Protein AF-A0A3N5NLI8-F1 (afdb_monomer_lite)

Foldseek 3Di:
DVVVVVVVVVVVVVVVVVPPPPPPPDPPPPPPDDDLVCLVVVPDPCCCVVVVLVVVCVVVVLAACDDDDDPPCRVVPNVVVSDVRHDD

Sequence (88 aa):
MIRIIVLLLVVVLADLSAQQKPAAQKPPRNPRLFAPQDLGLLEPPDREAWQKPDQVMDALHIAEGTRVADLGAGGGWFTTRLARRVGP

Secondary structure (DSSP, 8-state):
-HHHHHHHHHHHHHHHHHT------PPP--TTS--GGGGGGG--TTHHHHH-HHHHHHHTT--TT-----TT-TTTTTHHHHHHHH--

pLDDT: mean 87.01, std 12.42, range [57.91, 98.44]

Radius of gyration: 27.09 Å; chains: 1; bounding box: 62×43×56 Å

Structure (mmCIF, N/CA/C/O backbone):
data_AF-A0A3N5NLI8-F1
#
_entry.id   AF-A0A3N5NLI8-F1
#
loop_
_atom_site.group_PDB
_atom_site.id
_atom_site.type_symbol
_atom_site.label_atom_id
_atom_site.label_alt_id
_atom_site.label_comp_id
_atom_site.label_asym_id
_atom_site.label_entity_id
_atom_site.label_seq_id
_atom_site.pdbx_PDB_ins_code
_atom_site.Cartn_x
_atom_site.Cartn_y
_atom_site.Cartn_z
_atom_site.occupancy
_atom_site.B_iso_or_equiv
_atom_site.auth_seq_id
_atom_site.auth_comp_id
_atom_site.auth_asym_id
_atom_site.auth_atom_id
_atom_site.pdbx_PDB_model_num
ATOM 1 N N . MET A 1 1 ? 49.524 31.802 -39.670 1.00 73.56 1 MET A N 1
ATOM 2 C CA . MET A 1 1 ? 48.072 31.695 -39.393 1.00 73.56 1 MET A CA 1
ATOM 3 C C . MET A 1 1 ? 47.569 30.254 -39.352 1.00 73.56 1 MET A C 1
ATOM 5 O O . MET A 1 1 ? 47.007 29.877 -38.337 1.00 73.56 1 MET A O 1
ATOM 9 N N . ILE A 1 2 ? 47.847 29.419 -40.362 1.00 76.88 2 ILE A N 1
ATOM 10 C CA . ILE A 1 2 ? 47.414 28.002 -40.405 1.00 76.88 2 ILE A CA 1
ATOM 11 C C . ILE A 1 2 ? 47.857 27.197 -39.167 1.00 76.88 2 ILE A C 1
ATOM 13 O O . ILE A 1 2 ? 47.050 26.498 -38.570 1.00 76.88 2 ILE A O 1
ATOM 17 N N . ARG A 1 3 ? 49.108 27.361 -38.707 1.00 77.38 3 ARG A N 1
ATOM 18 C CA . ARG A 1 3 ? 49.620 26.676 -37.500 1.00 77.38 3 ARG A CA 1
ATOM 19 C C . ARG A 1 3 ? 48.846 27.016 -36.219 1.00 77.38 3 ARG A C 1
ATOM 21 O O . ARG A 1 3 ? 48.694 26.150 -35.373 1.00 77.38 3 ARG A O 1
ATOM 28 N N . ILE A 1 4 ? 48.351 28.250 -36.092 1.00 82.19 4 ILE A N 1
ATOM 29 C CA . ILE A 1 4 ? 47.591 28.702 -34.914 1.00 82.19 4 ILE A CA 1
ATOM 30 C C . ILE A 1 4 ? 46.184 28.094 -34.934 1.00 82.19 4 ILE A C 1
ATOM 32 O O . ILE A 1 4 ? 45.710 27.620 -33.910 1.00 82.19 4 ILE A O 1
ATOM 36 N N . ILE A 1 5 ? 45.554 28.034 -36.111 1.00 83.38 5 ILE A N 1
ATOM 37 C CA . ILE A 1 5 ? 44.231 27.417 -36.293 1.00 83.38 5 ILE A CA 1
ATOM 38 C C . ILE A 1 5 ? 44.285 25.919 -35.980 1.00 83.38 5 ILE A C 1
ATOM 40 O O . ILE A 1 5 ? 43.426 25.413 -35.267 1.00 83.38 5 ILE A O 1
ATOM 44 N N . VAL A 1 6 ? 45.321 25.221 -36.456 1.00 82.81 6 VAL A N 1
ATOM 45 C CA . VAL A 1 6 ? 45.522 23.795 -36.158 1.00 82.81 6 VAL A CA 1
ATOM 46 C C . VAL A 1 6 ? 45.716 23.573 -34.659 1.00 82.81 6 VAL A C 1
ATOM 48 O O . VAL A 1 6 ? 45.122 22.655 -34.103 1.00 82.81 6 VAL A O 1
ATOM 51 N N . LEU A 1 7 ? 46.490 24.430 -33.987 1.00 82.44 7 LEU A N 1
ATOM 52 C CA . LEU A 1 7 ? 46.714 24.308 -32.547 1.00 82.44 7 LEU A CA 1
ATOM 53 C C . LEU A 1 7 ? 45.415 24.506 -31.751 1.00 82.44 7 LEU A C 1
ATOM 55 O O . LEU A 1 7 ? 45.122 23.721 -30.856 1.00 82.44 7 LEU A O 1
ATOM 59 N N . LEU A 1 8 ? 44.613 25.513 -32.112 1.00 84.88 8 LEU A N 1
ATOM 60 C CA . LEU A 1 8 ? 43.320 25.774 -31.476 1.00 84.88 8 LEU A CA 1
ATOM 61 C C . LEU A 1 8 ? 42.327 24.630 -31.707 1.00 84.88 8 LEU A C 1
ATOM 63 O O . LEU A 1 8 ? 41.636 24.228 -30.777 1.00 84.88 8 LEU A O 1
ATOM 67 N N . LEU A 1 9 ? 42.291 24.066 -32.917 1.00 8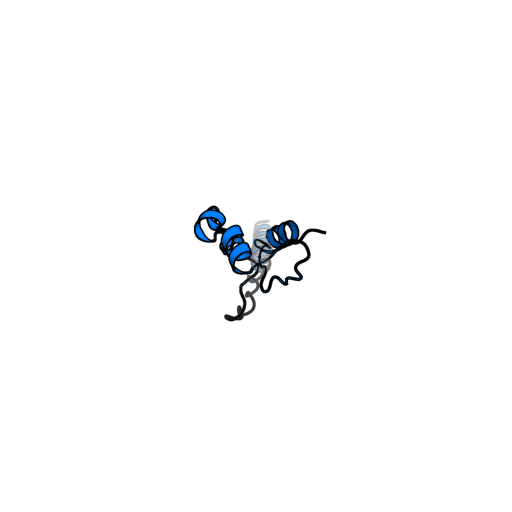3.50 9 LEU A N 1
ATOM 68 C CA . LEU A 1 9 ? 41.433 22.925 -33.234 1.00 83.50 9 LEU A CA 1
ATOM 69 C C . LEU A 1 9 ? 41.801 21.693 -32.392 1.00 83.50 9 LEU A C 1
ATOM 71 O O . LEU A 1 9 ? 40.916 21.019 -31.873 1.00 83.50 9 LEU A O 1
ATOM 75 N N . VAL A 1 10 ? 43.100 21.423 -32.223 1.00 82.19 10 VAL A N 1
ATOM 76 C CA . VAL A 1 10 ? 43.597 20.304 -31.406 1.00 82.19 10 VAL A CA 1
ATOM 77 C C . VAL A 1 10 ? 43.240 20.487 -29.931 1.00 82.19 10 VAL A C 1
ATOM 79 O O . VAL A 1 10 ? 42.816 19.525 -29.298 1.00 82.19 10 VAL A O 1
ATOM 82 N N . VAL A 1 11 ? 43.353 21.707 -29.396 1.00 81.69 11 VAL A N 1
ATOM 83 C CA . VAL A 1 11 ? 42.963 22.006 -28.007 1.00 81.69 11 VAL A CA 1
ATOM 84 C C . VAL A 1 11 ? 41.461 21.785 -27.804 1.00 81.69 11 VAL A C 1
ATOM 86 O O . VAL A 1 11 ? 41.072 21.076 -26.882 1.00 81.69 11 VAL A O 1
ATOM 89 N N . VAL A 1 12 ? 40.620 22.286 -28.715 1.00 80.19 12 VAL A N 1
ATOM 90 C CA . VAL A 1 12 ? 39.157 22.109 -28.639 1.00 80.19 12 VAL A CA 1
ATOM 91 C C . VAL A 1 12 ? 38.749 20.632 -28.733 1.00 80.19 12 VAL A C 1
ATOM 93 O O . VAL A 1 12 ? 37.861 20.185 -28.007 1.00 80.19 12 VAL A O 1
ATOM 96 N N . LEU A 1 13 ? 39.405 19.850 -29.596 1.00 75.00 13 LEU A N 1
ATOM 97 C CA . LEU A 1 13 ? 39.162 18.406 -29.721 1.00 75.00 13 LEU A CA 1
ATOM 98 C C . LEU A 1 13 ? 39.611 17.621 -28.476 1.00 75.00 13 LEU A C 1
ATOM 100 O O . LEU A 1 13 ? 38.955 16.649 -28.088 1.00 75.00 13 LEU A O 1
ATOM 104 N N . ALA A 1 14 ? 40.707 18.041 -27.839 1.00 74.62 14 ALA A N 1
ATOM 105 C CA . ALA A 1 14 ? 41.195 17.434 -26.605 1.00 74.62 14 ALA A CA 1
ATOM 106 C C . ALA A 1 14 ? 40.243 17.698 -25.425 1.00 74.62 14 ALA A C 1
ATOM 108 O O . ALA A 1 14 ? 39.922 16.765 -24.686 1.00 74.62 14 ALA A O 1
ATOM 109 N N . ASP A 1 15 ? 39.721 18.923 -25.299 1.00 72.56 15 ASP A N 1
ATOM 110 C CA . ASP A 1 15 ? 38.747 19.284 -24.259 1.00 72.56 15 ASP A CA 1
ATOM 111 C C . ASP A 1 15 ? 37.427 18.509 -24.396 1.00 72.56 15 ASP A C 1
ATOM 113 O O . ASP A 1 15 ? 36.877 18.032 -23.400 1.00 72.56 15 ASP A O 1
ATOM 117 N N . LEU A 1 16 ? 36.935 18.298 -25.625 1.00 71.12 16 LEU A N 1
ATOM 118 C CA . LEU A 1 16 ? 35.725 17.496 -25.858 1.00 71.12 16 LEU A CA 1
ATOM 119 C C . LEU A 1 16 ? 35.883 16.043 -25.384 1.00 71.12 16 LEU A C 1
ATOM 121 O O . LEU A 1 16 ? 34.939 15.463 -24.849 1.00 71.12 16 LEU A O 1
ATOM 125 N N . SER A 1 17 ? 37.077 15.474 -25.556 1.00 68.31 17 SER A N 1
ATOM 126 C CA . SER A 1 17 ? 37.379 14.094 -25.156 1.00 68.31 17 SER A CA 1
ATOM 127 C C . SER A 1 17 ? 37.530 13.962 -23.635 1.00 68.31 17 SER A C 1
ATOM 129 O O . SER A 1 17 ? 37.111 12.966 -23.049 1.00 68.31 17 SER A O 1
ATOM 131 N N . ALA A 1 18 ? 38.084 14.984 -22.974 1.00 66.69 18 ALA A N 1
ATOM 132 C CA . ALA A 1 18 ? 38.282 15.002 -21.524 1.00 66.69 18 ALA A CA 1
ATOM 133 C C . ALA A 1 18 ? 36.969 15.157 -20.732 1.00 66.69 18 ALA A C 1
ATOM 135 O O . ALA A 1 18 ? 36.900 14.781 -19.561 1.00 66.69 18 ALA A O 1
ATOM 136 N N . GLN A 1 19 ? 35.913 15.677 -21.366 1.00 62.56 19 GLN A N 1
ATOM 137 C CA . GLN A 1 19 ? 34.625 15.928 -20.716 1.00 62.56 19 GLN A CA 1
ATOM 138 C C . GLN A 1 19 ? 33.647 14.744 -20.775 1.00 62.56 19 GLN A C 1
ATOM 140 O O . GLN A 1 19 ? 32.551 14.819 -20.207 1.00 62.56 19 GLN A O 1
ATOM 145 N N . GLN A 1 20 ? 34.042 13.622 -21.388 1.00 59.97 20 GLN A N 1
ATOM 146 C CA . GLN A 1 20 ? 33.355 12.346 -21.201 1.00 59.97 20 GLN A CA 1
ATOM 147 C C . GLN A 1 20 ? 33.579 11.871 -19.764 1.00 59.97 20 GLN A C 1
ATOM 149 O O . GLN A 1 20 ? 34.479 11.088 -19.471 1.00 59.97 20 GLN A O 1
ATOM 154 N N . LYS A 1 21 ? 32.721 12.341 -18.850 1.00 59.12 21 LYS A N 1
ATOM 155 C CA . LYS A 1 21 ? 32.568 11.719 -17.536 1.00 59.12 21 LYS A CA 1
ATOM 156 C C . LYS A 1 21 ? 32.314 10.229 -17.783 1.00 59.12 21 LYS A C 1
ATOM 158 O O . LYS A 1 21 ? 31.318 9.916 -18.443 1.00 59.12 21 LYS A O 1
ATOM 163 N N . PRO A 1 22 ? 33.174 9.312 -17.301 1.00 58.88 22 PRO A N 1
ATOM 164 C CA . PRO A 1 22 ? 3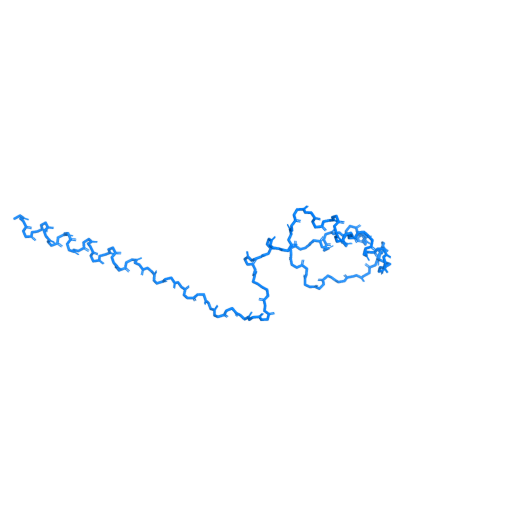2.873 7.895 -17.386 1.00 58.88 22 PRO A CA 1
ATOM 165 C C . PRO A 1 22 ? 31.497 7.696 -16.760 1.00 58.88 22 PRO A C 1
ATOM 167 O O . PRO A 1 22 ? 31.238 8.209 -15.667 1.00 58.88 22 PRO A O 1
ATOM 170 N N . ALA A 1 23 ? 30.594 7.030 -17.487 1.00 64.69 23 ALA A N 1
ATOM 171 C CA . ALA A 1 23 ? 29.289 6.672 -16.958 1.00 64.69 23 ALA A CA 1
ATOM 172 C C . ALA A 1 23 ? 29.537 6.008 -15.605 1.00 64.69 23 ALA A C 1
ATOM 174 O O . ALA A 1 23 ? 30.206 4.974 -15.550 1.00 64.69 23 ALA A O 1
ATOM 175 N N . ALA A 1 24 ? 29.101 6.658 -14.522 1.00 65.06 24 ALA A N 1
ATOM 176 C CA . ALA A 1 24 ? 29.298 6.144 -13.181 1.00 65.06 24 ALA A CA 1
ATOM 177 C C . ALA A 1 24 ? 28.779 4.707 -13.181 1.00 65.06 24 ALA A C 1
ATOM 179 O O . ALA A 1 24 ? 27.593 4.475 -13.432 1.00 65.06 24 ALA A O 1
ATOM 180 N N . GLN A 1 25 ? 29.686 3.745 -12.999 1.00 57.91 25 GLN A N 1
ATOM 181 C CA . GLN A 1 25 ? 29.319 2.342 -12.919 1.00 57.91 25 GLN A CA 1
ATOM 182 C C . GLN A 1 25 ? 28.326 2.242 -11.769 1.00 57.91 25 GLN A C 1
ATOM 184 O O . GLN A 1 25 ? 28.675 2.515 -10.618 1.00 57.91 25 GLN A O 1
ATOM 189 N N . LYS A 1 26 ? 27.058 1.951 -12.094 1.00 62.62 26 LYS A N 1
ATOM 190 C CA . LYS A 1 26 ? 26.030 1.756 -11.074 1.00 62.62 26 LYS A CA 1
ATOM 191 C C . LYS A 1 26 ? 26.578 0.692 -10.122 1.00 62.62 26 LYS A C 1
ATOM 193 O O . LYS A 1 26 ? 26.983 -0.366 -10.613 1.00 62.62 26 LYS A O 1
ATOM 198 N N . PRO A 1 27 ? 26.637 0.964 -8.805 1.00 64.12 27 PRO A N 1
ATOM 199 C CA . PRO A 1 27 ? 27.114 -0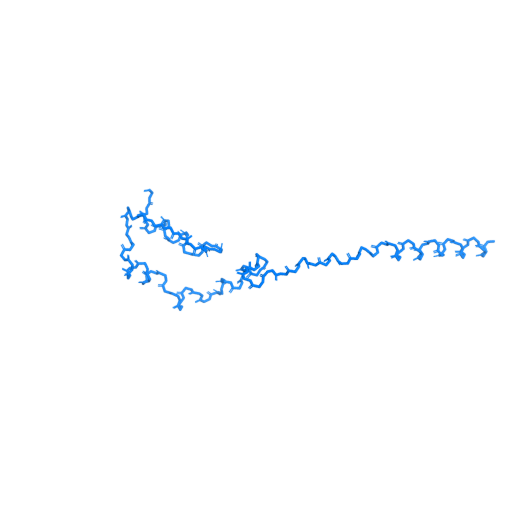.023 -7.851 1.00 64.12 27 PRO A CA 1
ATOM 200 C C . PRO A 1 27 ? 26.359 -1.339 -8.074 1.00 64.12 27 PRO A C 1
ATOM 202 O O . PRO A 1 27 ? 25.185 -1.298 -8.467 1.00 64.12 27 PRO A O 1
ATOM 205 N N . PRO A 1 28 ? 27.015 -2.497 -7.878 1.00 65.81 28 PRO A N 1
ATOM 206 C CA . PRO A 1 28 ? 26.403 -3.792 -8.134 1.00 65.81 28 PRO A CA 1
ATOM 207 C C . PRO A 1 28 ? 25.064 -3.865 -7.400 1.00 65.81 28 PRO A C 1
ATOM 209 O O . PRO A 1 28 ? 24.990 -3.724 -6.178 1.00 65.81 28 PRO A O 1
ATOM 212 N N . ARG A 1 29 ? 23.985 -4.013 -8.174 1.00 66.25 29 ARG A N 1
ATOM 213 C CA . ARG A 1 29 ? 22.621 -4.075 -7.651 1.00 66.25 29 ARG A CA 1
ATOM 214 C C . ARG A 1 29 ? 22.550 -5.315 -6.765 1.00 66.25 29 ARG A C 1
ATOM 216 O O . ARG A 1 29 ? 22.719 -6.422 -7.265 1.00 66.25 29 ARG A O 1
ATOM 223 N N . ASN A 1 30 ? 22.344 -5.139 -5.459 1.00 75.06 30 ASN A N 1
ATOM 224 C CA . ASN A 1 30 ? 22.114 -6.273 -4.569 1.00 75.06 30 ASN A CA 1
ATOM 225 C C . ASN A 1 30 ? 20.859 -7.002 -5.077 1.00 75.06 30 ASN A C 1
ATOM 227 O O . ASN A 1 30 ? 19.781 -6.405 -5.038 1.00 75.06 30 ASN A O 1
ATOM 231 N N . PRO A 1 31 ? 20.959 -8.256 -5.555 1.00 71.12 31 PRO A N 1
ATOM 232 C CA . PRO A 1 31 ? 19.829 -8.946 -6.175 1.00 71.12 31 PRO A CA 1
ATOM 233 C C . PRO A 1 31 ? 18.673 -9.180 -5.195 1.00 71.12 31 PRO A C 1
ATOM 235 O O . PRO A 1 31 ? 17.559 -9.463 -5.620 1.00 71.12 31 PRO A O 1
ATOM 238 N N . ARG A 1 32 ? 18.917 -9.044 -3.885 1.00 81.56 32 ARG A N 1
ATOM 239 C CA . ARG A 1 32 ? 17.899 -9.192 -2.839 1.00 81.56 32 ARG A CA 1
ATOM 240 C C . ARG A 1 32 ? 17.077 -7.926 -2.591 1.00 81.56 32 ARG A C 1
ATOM 242 O O . ARG A 1 32 ? 16.116 -7.992 -1.836 1.00 81.56 32 ARG A O 1
ATOM 249 N N . LEU A 1 33 ? 17.458 -6.783 -3.167 1.00 88.38 33 LEU A N 1
ATOM 250 C CA . LEU A 1 33 ? 16.765 -5.512 -2.958 1.00 88.38 33 LEU A CA 1
ATOM 251 C C . LEU A 1 33 ? 16.043 -5.069 -4.230 1.00 88.38 33 LEU A C 1
ATOM 253 O O . LEU A 1 33 ? 16.622 -5.007 -5.319 1.00 88.38 33 LEU A O 1
ATOM 257 N N . PHE A 1 34 ? 14.773 -4.704 -4.068 1.00 90.31 34 PHE A N 1
ATOM 258 C CA . PHE A 1 34 ? 14.017 -4.017 -5.106 1.00 90.31 34 PHE A CA 1
ATOM 259 C C . PHE A 1 34 ? 14.650 -2.643 -5.362 1.00 90.31 34 PHE A C 1
ATOM 261 O O . PHE A 1 34 ? 14.989 -1.940 -4.409 1.00 90.31 34 PHE A O 1
ATOM 268 N N . ALA A 1 35 ? 14.849 -2.250 -6.625 1.00 90.56 35 ALA A N 1
ATOM 269 C CA . ALA A 1 35 ? 15.494 -0.966 -6.880 1.00 90.56 35 ALA A CA 1
ATOM 270 C C . ALA A 1 35 ? 14.477 0.177 -6.861 1.00 90.56 35 ALA A C 1
ATOM 272 O O . ALA A 1 35 ? 13.458 0.078 -7.543 1.00 90.56 35 ALA A O 1
ATOM 273 N N . PRO A 1 36 ? 14.773 1.289 -6.167 1.00 90.06 36 PRO A N 1
ATOM 274 C CA . PRO A 1 36 ? 13.837 2.403 -6.046 1.00 90.06 36 PRO A CA 1
ATOM 275 C C . PRO A 1 36 ? 13.389 3.004 -7.383 1.00 90.06 36 PRO A C 1
ATOM 277 O O . PRO A 1 36 ? 12.244 3.419 -7.502 1.00 90.06 36 PRO A O 1
ATOM 280 N N . GLN A 1 37 ? 14.248 3.021 -8.410 1.00 91.44 37 GLN A N 1
ATOM 281 C CA . GLN A 1 37 ? 13.866 3.541 -9.730 1.00 91.44 37 GLN A CA 1
ATOM 282 C C . GLN A 1 37 ? 12.776 2.718 -10.436 1.00 91.44 37 GLN A C 1
ATOM 284 O O . GLN A 1 37 ? 12.138 3.223 -11.353 1.00 91.44 37 GLN A O 1
ATOM 289 N N . ASP A 1 38 ? 12.557 1.474 -10.006 1.00 93.25 38 ASP A N 1
ATOM 290 C CA . ASP A 1 38 ? 11.580 0.567 -10.603 1.00 93.25 38 ASP A CA 1
ATOM 291 C C . ASP A 1 38 ? 10.231 0.617 -9.856 1.00 93.25 38 ASP A C 1
ATOM 293 O O . ASP A 1 38 ? 9.364 -0.215 -10.102 1.00 93.25 38 ASP A O 1
ATOM 297 N N . LEU A 1 39 ? 10.021 1.583 -8.946 1.00 92.62 39 LEU A N 1
ATOM 298 C CA . LEU A 1 39 ? 8.815 1.675 -8.105 1.00 92.62 39 LEU A CA 1
ATOM 299 C C . LEU A 1 39 ? 7.511 1.674 -8.912 1.00 92.62 39 LEU A C 1
ATOM 301 O O . LEU A 1 39 ? 6.530 1.069 -8.490 1.00 92.62 39 LEU A O 1
ATOM 305 N N . GLY A 1 40 ? 7.523 2.285 -10.100 1.00 93.44 40 GLY A N 1
ATOM 306 C CA . GLY A 1 40 ? 6.373 2.300 -11.005 1.00 93.44 40 GLY A CA 1
ATOM 307 C C . GLY A 1 40 ? 5.929 0.910 -11.476 1.00 93.44 40 GLY A C 1
ATOM 308 O O . GLY A 1 40 ? 4.761 0.735 -11.801 1.00 93.44 40 GLY A O 1
ATOM 309 N N . LEU A 1 41 ? 6.809 -0.102 -11.452 1.00 94.00 41 LEU A N 1
ATOM 310 C CA . LEU A 1 41 ? 6.446 -1.486 -11.787 1.00 94.00 41 LEU A CA 1
ATOM 311 C C . LEU A 1 41 ? 5.473 -2.103 -10.774 1.00 94.00 41 LEU A C 1
ATOM 313 O O . LEU A 1 41 ? 4.798 -3.078 -11.096 1.00 94.00 41 LEU A O 1
ATOM 317 N N . LEU A 1 42 ? 5.413 -1.561 -9.554 1.00 93.44 42 LEU A N 1
ATOM 318 C CA . LEU A 1 42 ? 4.496 -2.031 -8.520 1.00 93.44 42 LEU A CA 1
ATOM 319 C C . LEU A 1 42 ? 3.083 -1.459 -8.690 1.00 93.44 42 LEU A C 1
ATOM 321 O O . LEU A 1 42 ? 2.163 -1.988 -8.080 1.00 93.44 42 LEU A O 1
ATOM 325 N N . GLU A 1 43 ? 2.896 -0.419 -9.509 1.00 92.62 43 GLU A N 1
ATOM 326 C CA . GLU A 1 43 ? 1.648 0.351 -9.609 1.00 92.62 43 GLU A CA 1
ATOM 327 C C . GLU A 1 43 ? 1.035 0.308 -11.028 1.00 92.62 43 GLU A C 1
ATOM 329 O O . GLU A 1 43 ? 0.866 1.356 -11.659 1.00 92.62 43 GLU A O 1
ATOM 334 N N . PRO A 1 44 ? 0.706 -0.878 -11.585 1.00 94.06 44 PRO A N 1
ATOM 335 C CA . PRO A 1 44 ? 0.013 -0.944 -12.867 1.00 94.06 44 PRO A CA 1
ATOM 336 C C . PRO A 1 44 ? -1.401 -0.336 -12.757 1.00 94.06 44 PRO A C 1
ATOM 338 O O . PRO A 1 44 ? -2.021 -0.390 -11.691 1.00 94.06 44 PRO A O 1
ATOM 341 N N . PRO A 1 45 ? -1.951 0.227 -13.847 1.00 93.06 45 PRO A N 1
ATOM 342 C CA . PRO A 1 45 ? -3.218 0.966 -13.808 1.00 93.06 45 PRO A CA 1
ATOM 343 C C . PRO A 1 45 ? -4.426 0.108 -13.408 1.00 93.06 45 PRO A C 1
ATOM 345 O O . PRO A 1 45 ? -5.415 0.631 -12.906 1.00 93.06 45 PRO A O 1
ATOM 348 N N . ASP A 1 46 ? -4.354 -1.205 -13.609 1.00 94.81 46 ASP A N 1
ATOM 349 C CA . ASP A 1 46 ? -5.408 -2.169 -13.296 1.00 94.81 46 ASP A CA 1
ATOM 350 C C . ASP A 1 46 ? -5.223 -2.852 -11.928 1.00 94.81 46 ASP A C 1
ATOM 352 O O . ASP A 1 46 ? -5.997 -3.750 -11.586 1.00 94.81 46 ASP A O 1
ATOM 356 N N . ARG A 1 47 ? -4.232 -2.424 -11.125 1.00 94.31 47 ARG A N 1
ATOM 357 C CA . ARG A 1 47 ? -3.871 -3.041 -9.835 1.00 94.31 47 ARG A CA 1
ATOM 358 C C . ARG A 1 47 ? -5.066 -3.275 -8.924 1.00 94.31 47 ARG A C 1
ATOM 360 O O . ARG A 1 47 ? -5.189 -4.333 -8.313 1.00 94.31 47 ARG A O 1
ATOM 367 N N . GLU A 1 48 ? -5.953 -2.292 -8.834 1.00 94.38 48 GLU A N 1
ATOM 368 C CA . GLU A 1 48 ? -7.129 -2.351 -7.968 1.00 94.38 48 GLU A CA 1
ATOM 369 C C . GLU A 1 48 ? -8.064 -3.517 -8.315 1.00 94.38 48 GLU A C 1
ATOM 371 O O . GLU A 1 48 ? -8.543 -4.203 -7.410 1.00 94.38 48 GLU A O 1
ATOM 376 N N . ALA A 1 49 ? -8.260 -3.793 -9.609 1.00 95.38 49 ALA A N 1
ATOM 377 C CA . ALA A 1 49 ? -9.227 -4.775 -10.090 1.00 95.38 49 ALA A CA 1
ATOM 378 C C . ALA A 1 49 ? -8.847 -6.213 -9.713 1.00 9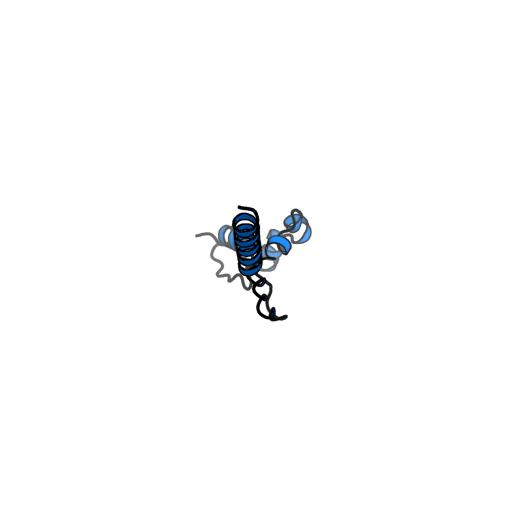5.38 49 ALA A C 1
ATOM 380 O O . ALA A 1 49 ? -9.702 -7.001 -9.296 1.00 95.38 49 ALA A O 1
ATOM 381 N N . TRP A 1 50 ? -7.567 -6.568 -9.840 1.00 93.69 50 TRP A N 1
ATOM 382 C CA . TRP A 1 50 ? -7.102 -7.917 -9.520 1.00 93.69 50 TRP A CA 1
ATOM 383 C C . TRP A 1 50 ? -6.635 -8.058 -8.069 1.00 93.69 50 TRP A C 1
ATOM 385 O O . TRP A 1 50 ? -6.800 -9.136 -7.499 1.00 93.69 50 TRP A O 1
ATOM 395 N N . GLN A 1 51 ? -6.101 -6.999 -7.446 1.00 95.25 51 GLN A N 1
ATOM 396 C CA . GLN A 1 51 ? -5.606 -7.069 -6.067 1.00 95.25 51 GLN A CA 1
ATOM 397 C C . GLN A 1 51 ? -6.725 -6.978 -5.025 1.00 95.25 51 GLN A C 1
ATOM 399 O O . GLN A 1 51 ? -6.566 -7.529 -3.937 1.00 95.25 51 GLN A O 1
ATOM 404 N N . LYS A 1 52 ? -7.849 -6.322 -5.353 1.00 96.31 52 LYS A N 1
ATOM 405 C CA . LYS A 1 52 ? -9.067 -6.266 -4.523 1.00 96.31 52 LYS A CA 1
ATOM 406 C C . LYS A 1 52 ? -8.775 -5.853 -3.069 1.00 96.31 52 LYS A C 1
ATOM 408 O O . LYS A 1 52 ? -9.055 -6.616 -2.143 1.00 96.31 52 LYS A O 1
ATOM 413 N N . PRO A 1 53 ? -8.193 -4.660 -2.848 1.00 96.00 53 PRO A N 1
ATOM 414 C CA . PRO A 1 53 ? -7.657 -4.266 -1.545 1.00 96.00 53 PRO A CA 1
ATOM 415 C C . PRO A 1 53 ? -8.701 -4.295 -0.424 1.00 96.00 53 PRO A C 1
ATOM 417 O O . PRO A 1 53 ? -8.374 -4.711 0.683 1.00 96.00 53 PRO A O 1
ATOM 420 N N . ASP A 1 54 ? -9.950 -3.925 -0.712 1.00 96.88 54 ASP A N 1
ATOM 421 C CA . ASP A 1 54 ? -11.029 -3.961 0.280 1.00 96.88 54 ASP A CA 1
ATOM 422 C C . ASP A 1 54 ? -11.321 -5.393 0.741 1.00 96.88 54 ASP A C 1
ATOM 424 O O . ASP A 1 54 ? -11.382 -5.652 1.938 1.00 96.88 54 ASP A O 1
ATOM 428 N N . GLN A 1 55 ? -11.358 -6.355 -0.189 1.00 98.19 55 GLN A N 1
ATOM 429 C CA . GLN A 1 55 ? -11.562 -7.770 0.146 1.00 98.19 55 GLN A CA 1
ATOM 430 C C . GLN A 1 55 ? -10.408 -8.333 0.979 1.00 98.19 55 GLN A C 1
ATOM 432 O O . GLN A 1 55 ? -10.633 -9.129 1.887 1.00 98.19 55 GLN A O 1
ATOM 437 N N . VAL A 1 56 ? -9.171 -7.914 0.693 1.00 97.12 56 VAL A N 1
ATOM 438 C CA . VAL A 1 56 ? -8.000 -8.283 1.501 1.00 97.12 56 VAL A CA 1
ATOM 439 C C . VAL A 1 56 ? -8.130 -7.724 2.918 1.00 97.12 56 VAL A C 1
ATOM 441 O O . VAL A 1 56 ? -7.917 -8.456 3.882 1.00 97.12 56 VAL A O 1
ATOM 444 N N . MET A 1 57 ? -8.494 -6.447 3.061 1.00 97.81 57 MET A N 1
ATOM 445 C CA . MET A 1 57 ? -8.658 -5.814 4.373 1.00 97.81 57 MET A CA 1
ATOM 446 C C . MET A 1 57 ? -9.800 -6.446 5.176 1.00 97.81 57 MET A C 1
ATOM 448 O O . MET A 1 57 ? -9.630 -6.684 6.372 1.00 97.81 57 MET A O 1
ATOM 452 N N . ASP A 1 58 ? -10.915 -6.779 4.527 1.00 98.25 58 ASP A N 1
ATOM 453 C CA . ASP A 1 58 ? -12.048 -7.455 5.162 1.00 98.25 58 ASP A CA 1
ATOM 454 C C . ASP A 1 58 ? -11.677 -8.868 5.626 1.00 98.25 58 ASP A C 1
ATOM 456 O O . ASP A 1 58 ? -11.975 -9.240 6.760 1.00 98.25 58 ASP A O 1
ATOM 460 N N . ALA A 1 59 ? -10.956 -9.631 4.798 1.00 98.25 59 ALA A N 1
ATOM 461 C CA . ALA A 1 59 ? -10.482 -10.970 5.155 1.00 98.25 59 ALA A CA 1
ATOM 462 C C . ALA A 1 59 ? -9.493 -10.963 6.334 1.00 98.25 59 ALA A C 1
ATOM 464 O O . ALA A 1 59 ? -9.415 -11.933 7.087 1.00 98.25 59 ALA A O 1
ATOM 465 N N . LEU A 1 60 ? -8.743 -9.872 6.503 1.00 97.75 60 LEU A N 1
ATOM 466 C CA . LEU A 1 60 ? -7.841 -9.655 7.636 1.00 97.75 60 LEU A CA 1
ATOM 467 C C . LEU A 1 60 ? -8.536 -9.009 8.846 1.00 97.75 60 LEU A C 1
ATOM 469 O O . LEU A 1 60 ? -7.876 -8.750 9.851 1.00 97.75 60 LEU A O 1
ATOM 473 N N . HIS A 1 61 ? -9.844 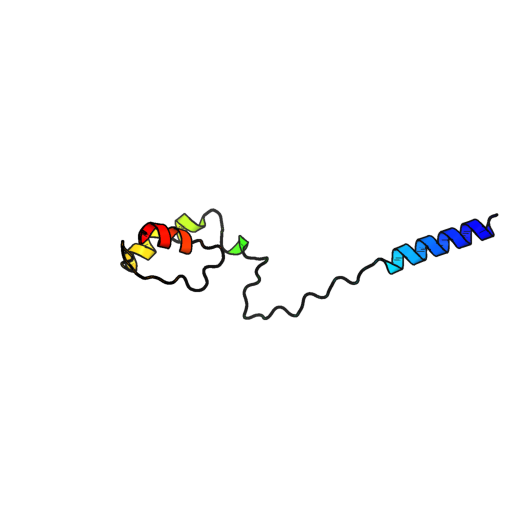-8.752 8.760 1.00 98.00 61 HIS A N 1
ATOM 474 C CA . HIS A 1 61 ? -10.641 -8.059 9.773 1.00 98.00 61 HIS A CA 1
ATOM 475 C C . HIS A 1 61 ? -10.074 -6.685 10.166 1.00 98.00 61 HIS A C 1
ATOM 477 O O . HIS A 1 61 ? -10.159 -6.269 11.323 1.00 98.00 61 HIS A O 1
ATOM 483 N N . ILE A 1 62 ? -9.492 -5.967 9.204 1.00 98.44 62 ILE A N 1
ATOM 484 C CA . ILE A 1 62 ? -8.998 -4.608 9.421 1.00 98.44 62 ILE A CA 1
ATOM 485 C C . ILE A 1 62 ? -10.199 -3.669 9.450 1.00 98.44 62 ILE A C 1
ATOM 487 O O . ILE A 1 62 ? -10.908 -3.509 8.458 1.00 98.44 62 ILE A O 1
ATOM 491 N N . ALA A 1 63 ? -10.409 -3.033 10.593 1.00 97.88 63 ALA A N 1
ATOM 492 C CA . ALA A 1 63 ? -11.512 -2.115 10.838 1.00 97.88 63 ALA A CA 1
ATOM 493 C C . ALA A 1 63 ? -11.042 -0.838 11.548 1.00 97.88 63 ALA A C 1
ATOM 495 O O . ALA A 1 63 ? -9.860 -0.686 11.868 1.00 97.88 63 ALA A O 1
ATOM 496 N N . GLU A 1 64 ? -11.976 0.073 11.810 1.00 98.12 64 GLU A N 1
ATOM 497 C CA . GLU A 1 64 ? -11.723 1.276 12.602 1.00 98.12 64 GLU A CA 1
ATOM 498 C C . GLU A 1 64 ? -11.069 0.924 13.952 1.00 98.12 64 GLU A C 1
ATOM 500 O O . GLU A 1 64 ? -11.427 -0.066 14.594 1.00 98.12 64 GLU A O 1
ATOM 505 N N . GLY A 1 65 ? -10.053 1.690 14.348 1.00 97.50 65 GLY A N 1
ATOM 506 C CA . GLY A 1 65 ? -9.263 1.458 15.560 1.00 97.50 65 GLY A CA 1
ATOM 507 C C . GLY A 1 65 ? -8.242 0.314 15.468 1.00 97.50 65 GLY A C 1
ATOM 508 O O . GLY A 1 65 ? -7.502 0.076 16.427 1.00 97.50 65 GLY A O 1
ATOM 509 N N . THR A 1 66 ? -8.153 -0.396 14.337 1.00 98.00 66 THR A N 1
ATOM 510 C CA . THR A 1 66 ? -7.162 -1.471 14.161 1.00 98.00 66 THR A CA 1
ATOM 511 C C . THR A 1 66 ? -5.744 -0.909 14.128 1.00 98.00 66 THR A C 1
ATOM 513 O O . THR A 1 66 ? -5.432 0.012 13.378 1.00 98.00 66 THR A O 1
ATOM 516 N N . ARG A 1 67 ? -4.837 -1.531 14.888 1.00 97.19 67 ARG A N 1
ATOM 517 C CA . ARG A 1 67 ? -3.394 -1.280 14.779 1.00 97.19 67 ARG A CA 1
ATOM 518 C C . ARG A 1 67 ? -2.796 -2.191 13.713 1.00 97.19 67 ARG A C 1
ATOM 520 O O . ARG A 1 67 ? -2.772 -3.405 13.886 1.00 97.19 67 ARG A O 1
ATOM 527 N N . VAL A 1 68 ? -2.293 -1.602 12.633 1.00 97.38 68 VAL A N 1
ATOM 528 C CA . VAL A 1 68 ? -1.741 -2.320 11.477 1.00 97.38 68 VAL A CA 1
ATOM 529 C C . VAL A 1 68 ? -0.401 -1.718 11.057 1.00 97.38 68 VAL A C 1
ATOM 531 O O . VAL A 1 68 ? -0.180 -0.517 11.207 1.00 97.38 68 VAL A O 1
ATOM 534 N N . ALA A 1 69 ? 0.496 -2.552 10.531 1.00 97.19 69 ALA A N 1
ATOM 535 C CA . ALA A 1 69 ? 1.760 -2.130 9.937 1.00 97.19 69 ALA A CA 1
ATOM 536 C C . ALA A 1 69 ? 1.832 -2.601 8.479 1.00 97.19 69 ALA A C 1
ATOM 538 O O . ALA A 1 69 ? 1.593 -3.774 8.198 1.00 97.19 69 ALA A O 1
ATOM 539 N N . ASP A 1 70 ? 2.182 -1.691 7.568 1.00 97.50 70 ASP A N 1
ATOM 540 C CA . ASP A 1 70 ? 2.398 -1.994 6.149 1.00 97.50 70 ASP A CA 1
ATOM 541 C C . ASP A 1 70 ? 3.885 -2.293 5.898 1.00 97.50 70 ASP A C 1
ATOM 543 O O . ASP A 1 70 ? 4.729 -1.392 5.858 1.00 97.50 70 ASP A O 1
ATOM 547 N N . LEU A 1 71 ? 4.228 -3.578 5.799 1.00 96.19 71 LEU A N 1
ATOM 548 C CA . LEU A 1 71 ? 5.604 -4.025 5.600 1.00 96.19 71 LEU A CA 1
ATOM 549 C C . LEU A 1 71 ? 5.934 -4.092 4.110 1.00 96.19 71 LEU A C 1
ATOM 551 O O . LEU A 1 71 ? 5.304 -4.825 3.354 1.00 96.19 71 LEU A O 1
ATOM 555 N N . GLY A 1 72 ? 6.979 -3.371 3.698 1.00 93.50 72 GLY A N 1
ATOM 556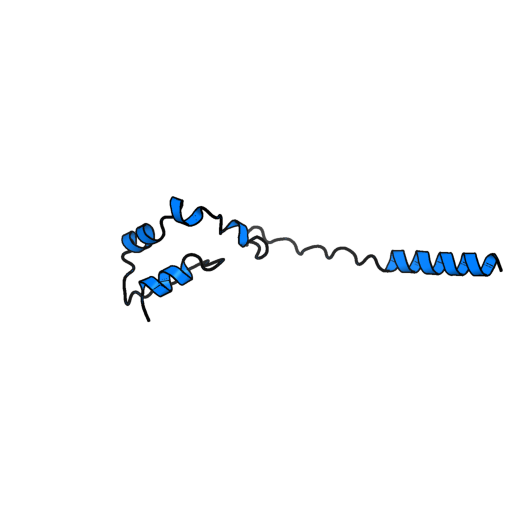 C CA . GLY A 1 72 ? 7.345 -3.293 2.284 1.00 93.50 72 GLY A CA 1
ATOM 557 C C . GLY A 1 72 ? 6.376 -2.434 1.469 1.00 93.50 72 GLY A C 1
ATOM 558 O O . GLY A 1 72 ? 6.119 -2.744 0.311 1.00 93.50 72 GLY A O 1
ATOM 559 N N . ALA A 1 73 ? 5.879 -1.343 2.063 1.00 95.19 73 ALA A N 1
ATOM 560 C CA . ALA A 1 73 ? 4.861 -0.455 1.499 1.00 95.19 73 ALA A CA 1
ATOM 561 C C . ALA A 1 73 ? 5.129 0.030 0.061 1.00 95.19 73 ALA A C 1
ATOM 563 O O . ALA A 1 73 ? 4.190 0.371 -0.659 1.00 95.19 73 ALA A O 1
ATOM 564 N N . GLY A 1 74 ? 6.393 0.072 -0.378 1.00 94.19 74 GLY A N 1
ATOM 565 C CA . GLY A 1 74 ? 6.752 0.503 -1.726 1.00 94.19 74 GLY A CA 1
ATOM 566 C C . GLY A 1 74 ? 6.206 1.902 -2.015 1.00 94.19 74 GLY A C 1
ATOM 567 O O . GLY A 1 74 ? 6.560 2.854 -1.325 1.00 94.19 74 GLY A O 1
ATOM 568 N N . GLY A 1 75 ? 5.338 2.018 -3.025 1.00 94.06 75 GLY A N 1
ATOM 569 C CA . GLY A 1 75 ? 4.663 3.269 -3.392 1.00 94.06 75 GLY A CA 1
ATOM 570 C C . GLY A 1 75 ? 3.554 3.714 -2.429 1.00 94.06 75 GLY A C 1
ATOM 571 O O . GLY A 1 75 ? 2.989 4.787 -2.615 1.00 94.06 75 GLY A O 1
ATOM 572 N N . GLY A 1 76 ? 3.237 2.920 -1.402 1.00 95.62 76 GLY A N 1
ATOM 573 C CA . GLY A 1 76 ? 2.219 3.233 -0.396 1.00 95.62 76 GLY A CA 1
ATOM 574 C C . GLY A 1 76 ? 0.794 2.819 -0.776 1.00 95.62 76 GLY A C 1
ATOM 575 O O . GLY A 1 76 ? -0.158 3.278 -0.143 1.00 95.62 76 GLY A O 1
ATOM 576 N N . TRP A 1 77 ? 0.625 1.946 -1.779 1.00 95.12 77 TRP A N 1
ATOM 577 C CA . TRP A 1 77 ? -0.686 1.517 -2.291 1.00 95.12 77 TRP A CA 1
ATOM 578 C C . TRP A 1 77 ? -1.650 1.026 -1.203 1.00 95.12 77 TRP A C 1
ATOM 580 O O . TRP A 1 77 ? -2.825 1.417 -1.195 1.00 95.12 77 TRP A O 1
ATOM 590 N N . PHE A 1 78 ? -1.152 0.192 -0.282 1.00 96.75 78 PHE A N 1
ATOM 591 C CA . PHE A 1 78 ? -1.910 -0.253 0.887 1.00 96.75 78 PHE A CA 1
ATOM 592 C C . PHE A 1 78 ? -1.867 0.770 2.019 1.00 96.75 78 PHE A C 1
ATOM 594 O O . PHE A 1 78 ? -2.917 1.031 2.592 1.00 96.75 78 PHE A O 1
ATOM 601 N N . THR A 1 79 ? -0.728 1.411 2.294 1.00 97.06 79 THR A N 1
ATOM 602 C CA . THR A 1 79 ? -0.576 2.403 3.377 1.00 97.06 79 THR A CA 1
ATOM 603 C C . THR A 1 79 ? -1.711 3.428 3.402 1.00 97.06 79 THR A C 1
ATOM 605 O O . THR A 1 79 ? -2.355 3.609 4.434 1.00 97.06 79 THR A O 1
ATOM 608 N N . THR A 1 80 ? -2.019 4.080 2.276 1.00 96.25 80 THR A N 1
ATOM 609 C CA . THR A 1 80 ? -3.068 5.115 2.262 1.00 96.25 80 THR A CA 1
ATOM 610 C C . THR A 1 80 ? -4.474 4.526 2.423 1.00 96.25 80 THR A C 1
ATOM 612 O O . THR A 1 80 ? -5.358 5.175 2.983 1.00 96.25 80 THR A O 1
ATOM 615 N N . ARG A 1 81 ? -4.707 3.298 1.947 1.00 97.00 81 ARG A N 1
ATOM 616 C CA . ARG A 1 81 ? -5.992 2.596 2.109 1.00 97.00 81 ARG A CA 1
ATOM 617 C C . ARG A 1 81 ? -6.191 2.136 3.548 1.00 97.00 81 ARG A C 1
ATOM 619 O O . ARG A 1 81 ? -7.250 2.388 4.111 1.00 97.00 81 ARG A O 1
ATOM 626 N N . LEU A 1 82 ? -5.152 1.563 4.149 1.00 98.12 82 LEU A N 1
ATOM 627 C CA . LEU A 1 82 ? -5.110 1.182 5.556 1.00 98.12 82 LEU A CA 1
ATOM 628 C C . LEU A 1 82 ? -5.380 2.394 6.445 1.00 98.12 82 LEU A C 1
ATOM 630 O O . LEU A 1 82 ? -6.284 2.327 7.265 1.00 98.12 82 LEU A O 1
ATOM 634 N N . ALA A 1 83 ? -4.694 3.521 6.220 1.00 97.62 83 ALA A N 1
ATOM 635 C CA . ALA A 1 83 ? -4.916 4.754 6.979 1.00 97.62 83 ALA A CA 1
ATOM 636 C C . ALA A 1 83 ? -6.384 5.218 6.938 1.00 97.62 83 ALA A C 1
ATOM 638 O O . ALA A 1 83 ? -6.947 5.588 7.962 1.00 97.62 83 ALA A O 1
ATOM 639 N N . ARG A 1 84 ? -7.038 5.144 5.770 1.00 97.75 84 ARG A N 1
ATOM 640 C CA . ARG A 1 84 ? -8.475 5.449 5.655 1.00 97.75 84 ARG A CA 1
ATOM 641 C C . ARG A 1 84 ? -9.362 4.420 6.357 1.00 97.75 84 ARG A C 1
ATOM 643 O O . ARG A 1 84 ? -10.376 4.802 6.926 1.00 97.75 84 ARG A O 1
ATOM 650 N N . ARG A 1 85 ? -9.009 3.133 6.295 1.00 98.00 85 ARG A N 1
ATOM 651 C CA . ARG A 1 85 ? -9.798 2.031 6.870 1.00 98.00 85 ARG A CA 1
ATOM 652 C C . ARG A 1 85 ? -9.761 2.018 8.397 1.00 98.00 85 ARG A C 1
ATOM 654 O O . ARG A 1 85 ? -10.778 1.695 9.003 1.00 98.00 85 ARG A O 1
ATOM 661 N N . VAL A 1 86 ? -8.608 2.329 8.997 1.00 98.38 86 VAL A N 1
ATOM 662 C CA . VAL A 1 86 ? -8.418 2.287 10.457 1.00 98.38 86 VAL A CA 1
ATOM 663 C C . VAL A 1 86 ? -8.887 3.554 11.169 1.00 98.38 86 VAL A C 1
ATOM 665 O O . VAL A 1 86 ? -9.168 3.486 12.360 1.00 98.38 86 VAL A O 1
ATOM 668 N N . GLY A 1 87 ? -9.036 4.670 10.452 1.00 95.62 87 GLY A N 1
ATOM 669 C CA . GLY A 1 87 ? -9.454 5.940 11.044 1.00 95.62 87 GLY A CA 1
ATOM 670 C C . GLY A 1 87 ? -8.315 6.693 11.756 1.00 95.62 87 GLY A C 1
ATOM 671 O O . GLY A 1 87 ? -7.170 6.236 11.728 1.00 95.62 87 GLY A O 1
ATOM 672 N N . PRO A 1 88 ? -8.609 7.889 12.302 1.00 87.69 88 PRO A N 1
ATOM 673 C CA . PRO A 1 88 ? -7.642 8.749 12.992 1.00 87.69 88 PRO A CA 1
ATOM 674 C C . PRO A 1 88 ? -7.106 8.170 14.310 1.00 87.69 88 PRO A C 1
ATOM 676 O O . PRO A 1 88 ? -7.827 7.391 14.972 1.00 87.69 88 PRO A O 1
#